Protein AF-A0A7X6A8S7-F1 (afdb_monomer)

Sequence (74 aa):
DLTLLRDGMLSQFGEEVEVVSTRIEEKQGYSAFFRVARFSADERLIEIAFLIGPDESIAGLFVTPDRTAQSPAQ

Structure (mmCIF, N/CA/C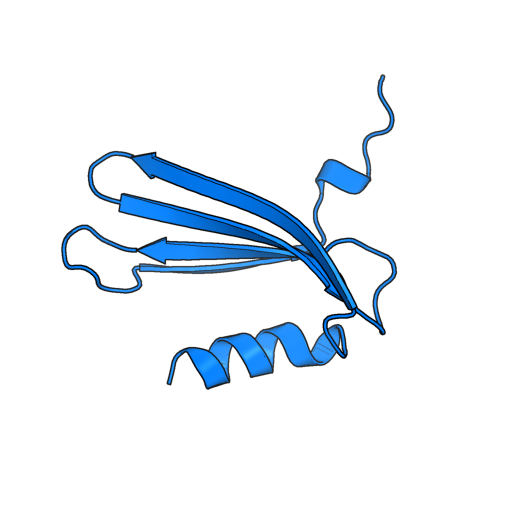/O backbone):
data_AF-A0A7X6A8S7-F1
#
_entry.id   AF-A0A7X6A8S7-F1
#
loop_
_atom_site.group_PDB
_atom_site.id
_atom_site.type_symbol
_atom_site.label_atom_id
_atom_site.label_alt_id
_atom_site.label_comp_id
_atom_site.label_asym_id
_atom_site.label_entity_id
_atom_site.label_seq_id
_atom_site.pdbx_PDB_ins_code
_atom_site.Cartn_x
_atom_site.Cartn_y
_atom_site.Cartn_z
_atom_site.occupancy
_atom_site.B_iso_or_equiv
_atom_site.auth_seq_id
_atom_site.auth_comp_id
_atom_site.auth_asym_id
_atom_site.auth_atom_id
_atom_site.pdbx_PDB_model_num
ATOM 1 N N . ASP A 1 1 ? -5.938 -15.048 2.322 1.00 77.00 1 ASP A N 1
ATOM 2 C CA . ASP A 1 1 ? -4.636 -14.493 2.725 1.00 77.00 1 ASP A CA 1
ATOM 3 C C . ASP A 1 1 ? -4.549 -13.077 2.183 1.00 77.00 1 ASP A C 1
ATOM 5 O O . ASP A 1 1 ? -4.785 -12.867 0.998 1.00 77.00 1 ASP A O 1
ATOM 9 N N . LEU A 1 2 ? -4.322 -12.112 3.065 1.00 70.50 2 LEU A N 1
ATOM 10 C CA . LEU A 1 2 ? -4.313 -10.688 2.736 1.00 70.50 2 LEU A CA 1
ATOM 11 C C . LEU A 1 2 ? -3.067 -10.281 1.948 1.00 70.50 2 LEU A C 1
ATOM 13 O O . LEU A 1 2 ? -3.119 -9.359 1.136 1.00 70.50 2 LEU A O 1
ATOM 17 N N . THR A 1 3 ? -1.986 -11.036 2.129 1.00 77.56 3 THR A N 1
ATOM 18 C CA . THR A 1 3 ? -0.751 -10.912 1.358 1.00 77.56 3 THR A CA 1
ATOM 19 C C . THR A 1 3 ? -1.027 -11.212 -0.113 1.00 77.56 3 THR A C 1
ATOM 21 O O . THR A 1 3 ? -0.679 -10.411 -0.967 1.00 77.56 3 THR A O 1
ATOM 24 N N . LEU A 1 4 ? -1.784 -12.277 -0.408 1.00 82.62 4 LEU A N 1
ATOM 25 C CA . LEU A 1 4 ? -2.156 -12.638 -1.783 1.00 82.62 4 LEU A CA 1
ATOM 26 C C . LEU A 1 4 ? -3.046 -11.589 -2.461 1.00 82.62 4 LEU A C 1
ATOM 28 O O . LEU A 1 4 ? -2.877 -11.321 -3.648 1.00 82.62 4 LEU A O 1
ATOM 32 N N . LEU A 1 5 ? -3.991 -10.990 -1.726 1.00 79.38 5 LEU A N 1
ATOM 33 C CA . LEU A 1 5 ? -4.836 -9.921 -2.270 1.00 79.38 5 LEU A CA 1
ATOM 34 C C . LEU A 1 5 ? -3.997 -8.684 -2.609 1.00 79.38 5 LEU A C 1
ATOM 36 O O . LEU A 1 5 ? -4.109 -8.148 -3.710 1.00 79.38 5 LEU A O 1
ATOM 40 N N . ARG A 1 6 ? -3.134 -8.263 -1.677 1.00 82.06 6 ARG A N 1
ATOM 41 C CA . ARG A 1 6 ? -2.196 -7.156 -1.880 1.00 82.06 6 ARG A CA 1
ATOM 42 C C . ARG A 1 6 ? -1.300 -7.421 -3.086 1.00 82.06 6 ARG A C 1
ATOM 44 O O . ARG A 1 6 ? -1.229 -6.585 -3.978 1.00 82.06 6 ARG A O 1
ATOM 51 N N . ASP A 1 7 ? -0.650 -8.578 -3.126 1.00 85.00 7 ASP A N 1
ATOM 52 C CA . ASP A 1 7 ? 0.299 -8.930 -4.182 1.00 85.00 7 ASP A CA 1
ATOM 53 C C . ASP A 1 7 ? -0.402 -9.002 -5.545 1.00 85.00 7 ASP A C 1
ATOM 55 O O . ASP A 1 7 ? 0.115 -8.487 -6.533 1.00 85.00 7 ASP A O 1
ATOM 59 N N . GLY A 1 8 ? -1.631 -9.529 -5.594 1.00 86.81 8 GLY A N 1
ATOM 60 C CA . GLY A 1 8 ? -2.464 -9.506 -6.795 1.00 86.81 8 GLY A CA 1
ATOM 61 C C . GLY A 1 8 ? -2.773 -8.086 -7.277 1.00 86.81 8 GLY A C 1
ATOM 62 O O . GLY A 1 8 ? -2.606 -7.795 -8.461 1.00 86.81 8 GLY A O 1
ATOM 63 N N . MET A 1 9 ? -3.161 -7.181 -6.374 1.00 86.50 9 MET A N 1
ATOM 64 C CA . MET A 1 9 ? -3.441 -5.779 -6.716 1.00 86.50 9 MET A CA 1
ATOM 65 C C . MET A 1 9 ? -2.190 -5.008 -7.153 1.00 86.50 9 MET A C 1
ATOM 67 O O . MET A 1 9 ? -2.290 -4.145 -8.028 1.00 86.50 9 MET A O 1
ATOM 71 N N . LEU A 1 10 ? -1.032 -5.314 -6.561 1.00 88.81 10 LEU A N 1
ATOM 72 C CA . LEU A 1 10 ? 0.235 -4.641 -6.849 1.00 88.81 10 LEU A CA 1
ATOM 73 C C . LEU A 1 10 ? 0.969 -5.208 -8.066 1.00 88.81 10 LEU A C 1
ATOM 75 O O . LEU A 1 10 ? 1.766 -4.495 -8.666 1.00 88.81 10 LEU A O 1
ATOM 79 N N . SER A 1 11 ? 0.667 -6.446 -8.470 1.00 90.25 11 SER A N 1
ATOM 80 C CA . SER A 1 11 ? 1.339 -7.130 -9.584 1.00 90.25 11 SER A CA 1
ATOM 81 C C . SER A 1 11 ? 1.346 -6.328 -10.890 1.00 90.25 11 SER A C 1
ATOM 83 O O . SER A 1 11 ? 2.317 -6.381 -11.640 1.00 90.25 11 SER A O 1
ATOM 85 N N . GLN A 1 12 ? 0.300 -5.532 -11.137 1.00 89.12 12 GLN A N 1
ATOM 86 C CA . GLN A 1 12 ? 0.192 -4.676 -12.321 1.00 89.12 12 GLN A CA 1
ATOM 87 C C . GLN A 1 12 ? 1.224 -3.535 -12.357 1.00 89.12 12 GLN A C 1
ATOM 89 O O . GLN A 1 12 ? 1.495 -3.005 -13.430 1.00 89.12 12 GLN A O 1
ATOM 94 N N . PHE A 1 13 ? 1.789 -3.152 -11.208 1.00 89.94 13 PHE A N 1
ATOM 95 C CA . PHE A 1 13 ? 2.776 -2.077 -11.097 1.00 89.94 13 PHE A CA 1
ATOM 96 C C . PHE A 1 13 ? 4.220 -2.602 -11.138 1.00 89.94 13 PHE A C 1
ATOM 98 O O . PHE A 1 13 ? 5.150 -1.812 -11.281 1.00 89.94 13 PHE A O 1
ATOM 105 N N . GLY A 1 14 ? 4.424 -3.922 -11.083 1.00 91.50 14 GLY A N 1
ATOM 106 C CA . GLY A 1 14 ? 5.745 -4.551 -11.091 1.00 91.50 14 GLY A CA 1
ATOM 107 C C . GLY A 1 14 ? 6.337 -4.723 -9.691 1.00 91.50 14 GLY A C 1
ATOM 108 O O . GLY A 1 14 ? 5.613 -4.922 -8.717 1.00 91.50 14 GLY A O 1
ATOM 109 N N . GLU A 1 15 ? 7.664 -4.685 -9.595 1.00 92.44 15 GLU A N 1
ATOM 110 C CA . GLU A 1 1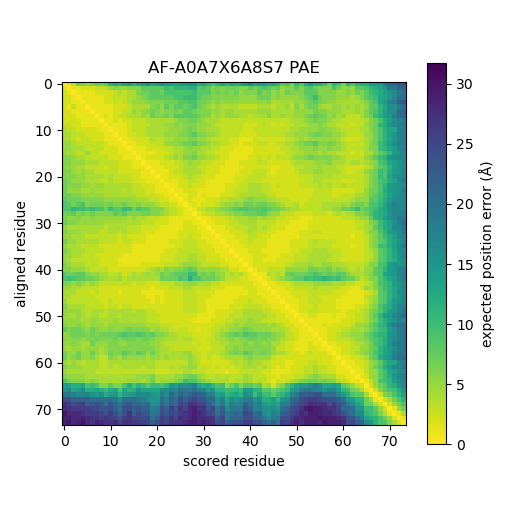5 ? 8.377 -4.834 -8.325 1.00 92.44 15 GLU A CA 1
ATOM 111 C C . GLU A 1 15 ? 8.425 -3.504 -7.574 1.00 92.44 15 GLU A C 1
ATOM 113 O O . GLU A 1 15 ? 8.582 -2.443 -8.179 1.00 92.44 15 GLU A O 1
ATOM 118 N N . GLU A 1 16 ? 8.303 -3.550 -6.249 1.00 92.56 16 GLU A N 1
ATOM 119 C CA . GLU A 1 16 ? 8.503 -2.368 -5.415 1.00 92.56 16 GLU A CA 1
ATOM 120 C C . GLU A 1 16 ? 9.987 -1.989 -5.405 1.00 92.56 16 GLU A C 1
ATOM 122 O O . GLU A 1 16 ? 10.841 -2.785 -5.017 1.00 92.56 16 GLU A O 1
ATOM 127 N N . VAL A 1 17 ? 10.287 -0.761 -5.826 1.00 95.00 17 VAL A N 1
ATOM 128 C CA . VAL A 1 17 ? 11.663 -0.266 -5.972 1.00 95.00 17 VAL A CA 1
ATOM 129 C C . VAL A 1 17 ? 12.062 0.605 -4.788 1.00 95.00 17 VAL A C 1
ATOM 131 O O . VAL A 1 17 ? 13.186 0.522 -4.299 1.00 95.00 17 VAL A O 1
ATOM 134 N N . GLU A 1 18 ? 11.154 1.467 -4.331 1.00 93.69 18 GLU A N 1
ATOM 135 C CA . GLU A 1 18 ? 11.453 2.473 -3.313 1.00 93.69 18 GLU A CA 1
ATOM 136 C C . GLU A 1 18 ? 10.211 2.793 -2.484 1.00 93.69 18 GLU A C 1
ATOM 138 O O . GLU A 1 18 ? 9.141 3.050 -3.033 1.00 93.69 18 GLU A O 1
ATOM 143 N N . VAL A 1 19 ? 10.364 2.851 -1.161 1.00 94.19 19 VAL A N 1
ATOM 144 C CA . VAL A 1 19 ? 9.345 3.415 -0.268 1.00 94.19 19 VAL A CA 1
ATOM 145 C C . VAL A 1 19 ? 9.623 4.899 -0.101 1.00 94.19 19 VAL A C 1
ATOM 147 O O . VAL A 1 19 ? 10.670 5.274 0.418 1.00 94.19 19 VAL A O 1
ATOM 150 N N . VAL A 1 20 ? 8.671 5.732 -0.504 1.00 94.50 20 VAL A N 1
ATOM 151 C CA . VAL A 1 20 ? 8.793 7.192 -0.437 1.00 94.50 20 VAL A CA 1
ATOM 152 C C . VAL A 1 20 ? 8.317 7.722 0.907 1.00 94.50 20 VAL A C 1
ATOM 154 O O . VAL A 1 20 ? 8.962 8.584 1.501 1.00 94.50 20 VAL A O 1
ATOM 157 N N . SER A 1 21 ? 7.186 7.223 1.403 1.00 93.31 21 SER A N 1
ATOM 158 C CA . SER A 1 21 ? 6.650 7.663 2.687 1.00 93.31 21 SER A CA 1
ATOM 159 C C . SER A 1 21 ? 5.776 6.603 3.343 1.00 93.31 21 SER A C 1
ATOM 161 O O . SER A 1 21 ? 5.198 5.730 2.691 1.00 93.31 21 SER A O 1
ATOM 163 N N . THR A 1 22 ? 5.676 6.697 4.666 1.00 95.06 22 THR A N 1
ATOM 164 C CA . THR A 1 22 ? 4.744 5.918 5.479 1.00 95.06 22 THR A CA 1
ATOM 165 C C . THR A 1 22 ? 4.120 6.826 6.522 1.00 95.06 22 THR A C 1
ATOM 167 O O . THR A 1 22 ? 4.826 7.635 7.127 1.00 95.06 22 THR A O 1
ATOM 170 N N . ARG A 1 23 ? 2.825 6.667 6.778 1.00 94.31 23 ARG A N 1
ATOM 171 C CA . ARG A 1 23 ? 2.133 7.353 7.874 1.00 94.31 23 ARG A CA 1
ATOM 172 C C . ARG A 1 23 ? 1.058 6.461 8.471 1.00 94.31 23 ARG A C 1
ATOM 174 O O . ARG A 1 23 ? 0.527 5.581 7.797 1.00 94.31 23 ARG A O 1
ATOM 181 N N . ILE A 1 24 ? 0.738 6.722 9.729 1.00 94.81 24 ILE A N 1
ATOM 182 C CA . ILE A 1 24 ? -0.362 6.079 10.439 1.00 94.81 24 ILE A CA 1
ATOM 183 C C . ILE A 1 24 ? -1.303 7.183 10.897 1.00 94.81 24 ILE A C 1
ATOM 185 O O . ILE A 1 24 ? -0.857 8.166 11.487 1.00 94.81 24 ILE A O 1
ATOM 189 N N . GLU A 1 25 ? -2.588 7.025 10.610 1.00 94.81 25 GLU A N 1
ATOM 190 C CA . GLU A 1 25 ? -3.638 7.916 11.092 1.00 94.81 25 GLU A CA 1
ATOM 191 C C . GLU A 1 25 ? -4.629 7.119 11.932 1.00 94.81 25 GLU A C 1
ATOM 193 O O . GLU A 1 25 ? -5.076 6.047 11.530 1.00 94.81 25 GLU A O 1
ATOM 198 N N . GLU A 1 26 ? -4.993 7.646 13.097 1.00 94.88 26 GLU A N 1
ATOM 199 C CA . GLU A 1 26 ? -5.957 7.012 13.993 1.00 94.88 26 GLU A CA 1
ATOM 200 C C . GLU A 1 26 ? -7.216 7.866 14.105 1.00 94.88 26 GLU A C 1
ATOM 202 O O . GLU A 1 26 ? -7.155 9.080 14.327 1.00 94.88 26 GLU A O 1
ATOM 207 N N . LYS A 1 27 ? -8.387 7.241 13.954 1.00 92.50 27 LYS A N 1
ATOM 208 C CA . LYS A 1 27 ? -9.675 7.931 14.052 1.00 92.50 27 LYS A CA 1
ATOM 209 C C . LYS A 1 27 ? -10.771 6.994 14.535 1.00 92.50 27 LYS A C 1
ATOM 211 O O . LYS A 1 27 ? -11.058 5.991 13.898 1.00 92.50 27 LYS A O 1
ATOM 216 N N . GLN A 1 28 ? -11.441 7.365 15.629 1.00 90.38 28 GLN A N 1
ATOM 217 C CA . GLN A 1 28 ? -12.612 6.643 16.162 1.00 90.38 28 GLN A CA 1
ATOM 218 C C . GLN A 1 28 ? -12.371 5.131 16.371 1.00 90.38 28 GLN A C 1
ATOM 220 O O . GLN A 1 28 ? -13.253 4.321 16.107 1.00 90.38 28 GLN A O 1
ATOM 225 N N . GLY A 1 29 ? -11.173 4.751 16.829 1.00 90.38 29 GLY A N 1
ATOM 226 C CA . GLY A 1 29 ? -10.804 3.346 17.047 1.00 90.38 29 GLY A CA 1
ATOM 227 C C . GLY A 1 29 ? -10.382 2.589 15.785 1.00 90.38 29 GLY A C 1
ATOM 228 O O . GLY A 1 29 ? -10.133 1.394 15.866 1.00 90.38 29 GLY A O 1
ATOM 229 N N . TYR A 1 30 ? -10.285 3.267 14.642 1.00 93.06 30 TYR A N 1
ATOM 230 C CA . TYR A 1 30 ? -9.658 2.733 13.439 1.00 93.06 30 TYR A CA 1
ATOM 231 C C . TYR A 1 30 ? -8.230 3.252 13.307 1.00 93.06 30 TYR A C 1
ATOM 233 O O . TYR A 1 30 ? -7.974 4.426 13.589 1.00 93.06 30 TYR A O 1
ATOM 241 N N . SER A 1 31 ? -7.344 2.408 12.788 1.00 94.81 31 SER A N 1
ATOM 242 C CA . SER A 1 31 ? -5.979 2.771 12.407 1.00 94.81 31 SER A CA 1
ATOM 243 C C . SER A 1 31 ? -5.813 2.590 10.902 1.00 94.81 31 SER A C 1
ATOM 245 O O . SER A 1 31 ? -6.037 1.508 10.367 1.00 94.81 31 SER A O 1
ATOM 247 N N . ALA A 1 32 ? -5.419 3.648 10.204 1.00 93.50 32 ALA A N 1
ATOM 248 C CA . ALA A 1 32 ? -5.116 3.626 8.783 1.00 93.50 32 ALA A CA 1
ATOM 249 C C . ALA A 1 32 ? -3.599 3.709 8.583 1.00 93.50 32 ALA A C 1
ATOM 251 O O . ALA A 1 32 ? -2.978 4.714 8.924 1.00 93.50 32 ALA A O 1
ATOM 252 N N . PHE A 1 33 ? -2.998 2.655 8.033 1.00 93.31 33 PHE A N 1
ATOM 253 C CA . PHE A 1 33 ? -1.591 2.634 7.636 1.00 93.31 33 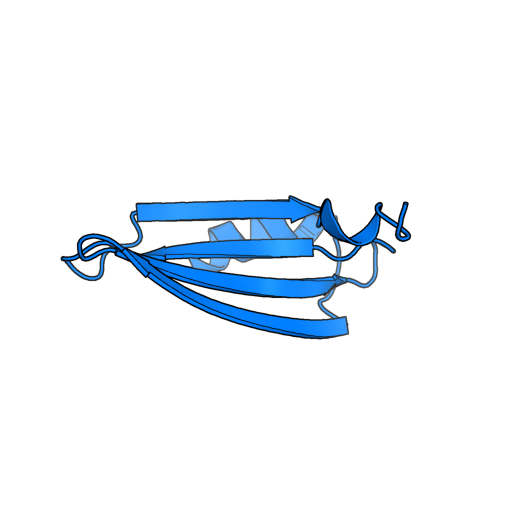PHE A CA 1
ATOM 254 C C . PHE A 1 33 ? -1.488 2.969 6.153 1.00 93.31 33 PHE A C 1
ATOM 256 O O . PHE A 1 33 ? -1.973 2.205 5.321 1.00 93.31 33 PHE A O 1
ATOM 263 N N . PHE A 1 34 ? -0.835 4.079 5.826 1.00 93.06 34 PHE A N 1
ATOM 264 C CA . PHE A 1 34 ? -0.570 4.496 4.456 1.00 93.06 34 PHE A CA 1
ATOM 265 C C . PHE A 1 34 ? 0.902 4.295 4.124 1.00 93.06 34 PHE A C 1
ATOM 267 O O . PHE A 1 34 ? 1.789 4.617 4.922 1.00 93.06 34 PHE A O 1
ATOM 274 N N . ARG A 1 35 ? 1.158 3.833 2.907 1.00 93.31 35 ARG A N 1
ATOM 275 C CA . ARG A 1 35 ? 2.485 3.655 2.332 1.00 93.31 35 ARG A CA 1
ATOM 276 C C . ARG A 1 35 ? 2.475 4.157 0.902 1.00 93.31 35 ARG A C 1
ATOM 278 O O . ARG A 1 35 ? 1.680 3.682 0.101 1.00 93.31 35 ARG A O 1
ATOM 285 N N . VAL A 1 36 ? 3.380 5.068 0.583 1.00 94.00 36 VAL A N 1
ATOM 286 C CA . VAL A 1 36 ? 3.604 5.531 -0.784 1.00 94.00 36 VAL A CA 1
ATOM 287 C C . VAL A 1 36 ? 4.906 4.925 -1.285 1.00 94.00 36 VAL A C 1
ATOM 289 O O . VAL A 1 36 ? 5.940 5.054 -0.626 1.00 94.00 36 VAL A O 1
ATOM 292 N N . ALA A 1 37 ? 4.865 4.252 -2.432 1.00 93.94 37 ALA A N 1
ATOM 293 C CA . ALA A 1 37 ? 6.021 3.570 -3.002 1.00 93.94 37 ALA A CA 1
ATOM 294 C C . ALA A 1 37 ? 6.101 3.732 -4.527 1.00 93.94 37 ALA A C 1
ATOM 296 O O . ALA A 1 37 ? 5.089 3.923 -5.202 1.00 93.94 37 ALA A O 1
ATOM 297 N N . ARG A 1 38 ? 7.321 3.660 -5.067 1.00 94.38 38 ARG A N 1
ATOM 298 C CA . ARG A 1 38 ? 7.595 3.570 -6.505 1.00 94.38 38 ARG A CA 1
ATOM 299 C C . ARG A 1 38 ? 7.706 2.105 -6.905 1.00 94.38 38 ARG A C 1
ATOM 301 O O . ARG A 1 38 ? 8.344 1.318 -6.202 1.00 94.38 38 ARG A O 1
ATOM 308 N N . PHE A 1 39 ? 7.150 1.776 -8.063 1.00 94.44 39 PHE A N 1
ATOM 309 C CA . PHE A 1 39 ? 7.207 0.437 -8.631 1.00 94.44 39 PHE A CA 1
ATOM 310 C C . PHE A 1 39 ? 7.899 0.439 -9.997 1.00 94.44 39 PHE A C 1
ATOM 312 O O . PHE A 1 39 ? 8.008 1.471 -10.653 1.00 94.44 39 PHE A O 1
ATOM 319 N N . SER A 1 40 ? 8.416 -0.712 -10.418 1.00 94.00 40 SER A N 1
ATOM 320 C CA . SER A 1 40 ? 9.286 -0.816 -11.593 1.00 94.00 40 SER A CA 1
ATOM 321 C C . SER A 1 40 ? 8.564 -0.623 -12.931 1.00 94.00 40 SER A C 1
ATOM 323 O O . SER A 1 40 ? 9.215 -0.288 -13.917 1.00 94.00 40 SER A O 1
ATOM 325 N N . ALA A 1 41 ? 7.252 -0.873 -12.992 1.00 91.56 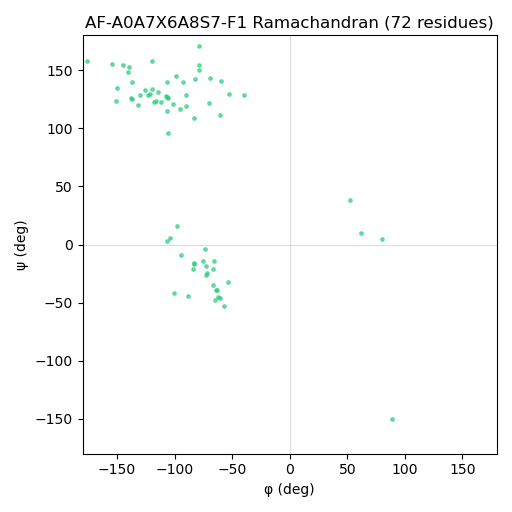41 ALA A N 1
ATOM 326 C CA . ALA A 1 41 ? 6.452 -0.789 -14.216 1.00 91.56 41 ALA A CA 1
ATOM 327 C C . ALA A 1 41 ? 5.527 0.442 -14.271 1.00 91.56 41 ALA A C 1
ATOM 329 O O . ALA A 1 41 ? 4.785 0.591 -15.241 1.00 91.56 41 ALA A O 1
ATOM 330 N N . ASP A 1 42 ? 5.569 1.330 -13.269 1.00 85.38 42 ASP A N 1
ATOM 331 C CA . ASP A 1 42 ? 4.797 2.579 -13.244 1.00 85.38 42 ASP A CA 1
ATOM 332 C C . ASP A 1 42 ? 5.668 3.733 -12.727 1.00 85.38 42 ASP A C 1
ATOM 334 O O . ASP A 1 42 ? 6.256 3.660 -11.650 1.00 85.38 42 ASP A O 1
ATOM 338 N N . GLU A 1 43 ? 5.754 4.819 -13.496 1.00 84.38 43 GLU A N 1
ATOM 339 C CA . GLU A 1 43 ? 6.528 6.008 -13.113 1.00 84.38 43 GLU A CA 1
ATOM 340 C C . GLU A 1 43 ? 5.856 6.810 -11.986 1.00 84.38 43 GLU A C 1
ATOM 342 O O . GLU A 1 43 ? 6.505 7.625 -11.321 1.00 84.38 43 GLU A O 1
ATOM 347 N N . ARG A 1 44 ? 4.555 6.595 -11.756 1.00 89.56 44 ARG A N 1
ATOM 348 C CA . ARG A 1 44 ? 3.801 7.252 -10.686 1.00 89.56 44 ARG A CA 1
ATOM 349 C C . ARG A 1 44 ? 4.093 6.584 -9.349 1.00 89.56 44 ARG A C 1
ATOM 351 O O . ARG A 1 44 ? 4.316 5.380 -9.255 1.00 89.56 44 ARG A O 1
ATOM 358 N N . LEU A 1 45 ? 4.015 7.375 -8.285 1.00 91.62 45 LEU A N 1
ATOM 359 C CA . LEU A 1 45 ? 3.957 6.820 -6.940 1.00 91.62 45 LEU A CA 1
ATOM 360 C C . LEU A 1 45 ? 2.611 6.127 -6.737 1.00 91.62 45 LEU A C 1
ATOM 362 O O . LEU A 1 45 ? 1.586 6.595 -7.231 1.00 91.62 45 LEU A O 1
ATOM 366 N N . ILE A 1 46 ? 2.613 5.019 -6.012 1.00 93.12 46 ILE A N 1
ATOM 367 C CA . ILE A 1 46 ? 1.421 4.255 -5.664 1.00 93.12 46 ILE A CA 1
ATOM 368 C C . ILE A 1 46 ? 1.212 4.391 -4.159 1.00 93.12 46 ILE A C 1
ATOM 370 O O . ILE A 1 46 ? 2.102 4.056 -3.377 1.00 93.12 46 ILE A O 1
ATOM 374 N N . GLU A 1 47 ? 0.043 4.885 -3.756 1.00 93.06 47 GLU A N 1
ATOM 375 C CA . GLU A 1 47 ? -0.393 4.891 -2.362 1.00 93.06 47 GLU A CA 1
ATOM 376 C C . GLU A 1 47 ? -1.162 3.599 -2.062 1.00 93.06 47 GLU A C 1
ATOM 378 O O . GLU A 1 47 ? -2.100 3.216 -2.767 1.00 93.06 47 GLU A O 1
ATOM 383 N N . ILE A 1 48 ? -0.750 2.935 -0.990 1.00 91.94 48 ILE A N 1
ATOM 384 C CA . ILE A 1 48 ? -1.336 1.720 -0.442 1.00 91.94 48 ILE A CA 1
ATOM 385 C C . ILE A 1 48 ? -1.818 2.062 0.963 1.00 91.94 48 ILE A C 1
ATOM 387 O O . ILE A 1 48 ? -1.015 2.477 1.798 1.00 91.94 48 ILE A O 1
ATOM 391 N N . ALA A 1 49 ? -3.104 1.869 1.239 1.00 92.12 49 ALA A N 1
ATOM 392 C CA . ALA A 1 49 ? -3.685 2.102 2.553 1.00 92.12 49 ALA A CA 1
ATOM 393 C C . ALA A 1 49 ? -4.364 0.842 3.097 1.00 92.12 49 ALA A C 1
ATOM 395 O O . ALA A 1 49 ? 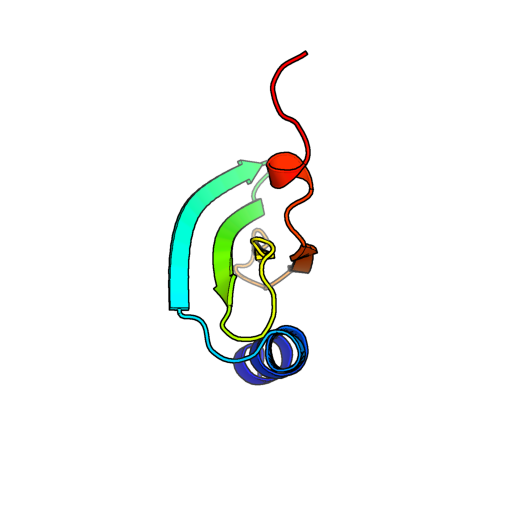-5.208 0.242 2.427 1.00 92.12 49 ALA A O 1
ATOM 396 N N . PHE A 1 50 ? -4.022 0.471 4.329 1.00 91.88 50 PHE A N 1
ATOM 397 C CA . PHE A 1 50 ? -4.702 -0.566 5.102 1.00 91.88 50 PHE A CA 1
ATOM 398 C C . PHE A 1 50 ? -5.507 0.089 6.211 1.00 91.88 50 PHE A C 1
ATOM 400 O O . PHE A 1 50 ? -4.958 0.863 6.992 1.00 91.88 50 PHE A O 1
ATOM 407 N N . LEU A 1 51 ? -6.791 -0.243 6.296 1.00 92.88 51 LEU A N 1
ATOM 408 C CA . LEU A 1 51 ? -7.651 0.175 7.391 1.00 92.88 51 LEU A CA 1
ATOM 409 C C . LEU A 1 51 ? -7.817 -0.991 8.363 1.00 92.88 51 LEU A C 1
ATOM 411 O O . LEU A 1 51 ? -8.315 -2.048 7.978 1.00 92.88 51 LEU A O 1
ATOM 415 N N . ILE A 1 52 ? -7.420 -0.778 9.610 1.00 92.94 52 ILE A N 1
ATOM 416 C CA . ILE A 1 52 ? -7.554 -1.722 10.715 1.00 92.94 52 ILE A CA 1
ATOM 417 C C . ILE A 1 52 ? -8.669 -1.228 11.633 1.00 92.94 52 ILE A C 1
ATOM 419 O O . ILE A 1 52 ? -8.693 -0.057 12.021 1.00 92.94 52 ILE A O 1
ATOM 423 N N . GLY A 1 53 ? -9.623 -2.108 11.910 1.00 93.50 53 GLY A N 1
ATOM 424 C CA . GLY A 1 53 ? -10.746 -1.861 12.798 1.00 93.50 53 GLY A CA 1
ATOM 425 C C . GLY A 1 53 ? -10.376 -1.984 14.280 1.00 93.50 53 GLY A C 1
ATOM 426 O O . GLY A 1 53 ? -9.297 -2.468 14.623 1.00 93.50 53 GLY A O 1
ATOM 427 N N . PRO A 1 54 ? -11.294 -1.586 15.175 1.00 92.69 54 PRO A N 1
ATOM 428 C CA . PRO A 1 54 ? -11.088 -1.630 16.626 1.00 92.69 54 PRO A CA 1
ATOM 429 C C . PRO A 1 54 ? -10.951 -3.050 17.200 1.00 92.69 54 PRO A C 1
ATOM 431 O O . PRO A 1 54 ? -10.550 -3.212 18.348 1.00 92.69 54 PRO A O 1
ATOM 434 N N . ASP A 1 55 ? -11.306 -4.071 16.424 1.00 94.00 55 ASP A N 1
ATOM 435 C CA . ASP A 1 55 ? -11.171 -5.495 16.738 1.00 94.00 55 ASP A CA 1
ATOM 436 C C . ASP A 1 55 ? -9.909 -6.124 16.120 1.00 94.00 55 ASP A C 1
ATOM 438 O O . ASP A 1 55 ? -9.824 -7.343 15.995 1.00 94.00 55 ASP A O 1
ATOM 442 N N . GLU A 1 56 ? -8.955 -5.290 15.692 1.00 86.44 56 GLU A N 1
ATOM 443 C CA . GLU A 1 56 ? -7.732 -5.679 14.976 1.00 86.44 56 GLU A CA 1
ATOM 444 C C . GLU A 1 56 ? -7.989 -6.362 13.618 1.00 86.44 56 GLU A C 1
ATOM 446 O O . GLU A 1 56 ? -7.063 -6.863 12.975 1.00 86.44 56 GLU A O 1
ATOM 451 N N . SER A 1 57 ? -9.235 -6.354 13.131 1.00 89.44 57 SER A N 1
ATOM 452 C CA . SER A 1 57 ? -9.569 -6.875 11.808 1.00 89.44 57 SER A CA 1
ATOM 453 C C . SER A 1 57 ? -9.200 -5.881 10.709 1.00 89.44 57 SER A C 1
ATOM 455 O O . SER A 1 57 ? -9.151 -4.667 10.913 1.00 89.44 57 SER A O 1
ATOM 457 N N . ILE A 1 58 ? -8.958 -6.382 9.498 1.00 87.75 58 ILE A N 1
ATOM 458 C CA . ILE A 1 58 ? -8.742 -5.507 8.343 1.00 87.75 58 ILE A CA 1
ATOM 459 C C . ILE A 1 58 ? -10.102 -5.094 7.789 1.00 87.75 58 ILE A C 1
ATOM 461 O O . ILE A 1 58 ? -10.806 -5.892 7.173 1.00 87.75 58 ILE A O 1
ATOM 465 N N . ALA A 1 59 ? -10.444 -3.826 7.986 1.00 88.81 59 ALA A N 1
ATOM 466 C CA . ALA A 1 59 ? -11.679 -3.215 7.518 1.00 88.81 59 ALA A CA 1
ATOM 467 C C . ALA A 1 59 ? -11.596 -2.746 6.053 1.00 88.81 59 ALA A C 1
ATOM 469 O O . ALA A 1 59 ? -12.628 -2.510 5.425 1.00 88.81 59 ALA A O 1
ATOM 470 N N . GLY A 1 60 ? -10.391 -2.615 5.482 1.00 88.31 60 GLY A N 1
ATOM 471 C CA . GLY A 1 60 ? -10.234 -2.240 4.077 1.00 88.31 60 GLY A CA 1
ATOM 472 C C . GLY A 1 60 ? -8.795 -2.225 3.565 1.00 88.31 60 GLY A C 1
ATOM 473 O O . GLY A 1 60 ? -7.842 -2.078 4.327 1.00 88.31 60 GLY A O 1
ATOM 474 N N . LEU A 1 61 ? -8.670 -2.350 2.243 1.00 90.00 61 LEU A N 1
ATOM 475 C CA . LEU A 1 61 ? -7.441 -2.155 1.476 1.00 90.00 61 LEU A CA 1
ATOM 476 C C . LEU A 1 61 ? -7.749 -1.211 0.313 1.00 90.00 61 LEU A C 1
ATOM 478 O O . LEU A 1 61 ? -8.687 -1.444 -0.450 1.00 90.00 61 LEU A O 1
ATOM 482 N N . PHE A 1 62 ? -6.945 -0.167 0.170 1.00 89.44 62 PHE A N 1
ATOM 483 C CA . PHE A 1 62 ? -7.024 0.779 -0.931 1.00 89.44 62 PHE A CA 1
ATOM 484 C C . PHE A 1 6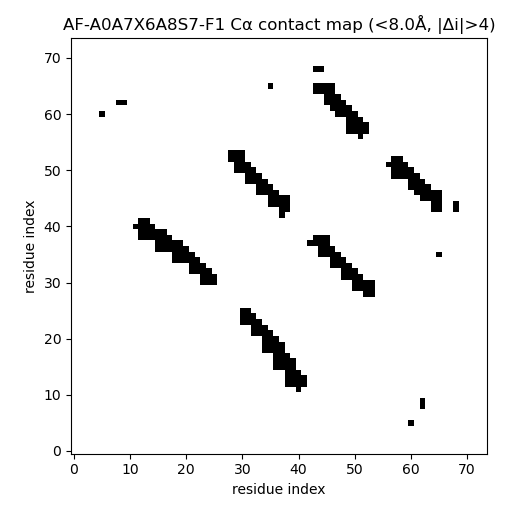2 ? -5.662 0.879 -1.615 1.00 89.44 62 PHE A C 1
ATOM 486 O O . PHE A 1 62 ? -4.637 0.995 -0.950 1.00 89.44 62 PHE A O 1
ATOM 493 N N . VAL A 1 63 ? -5.657 0.806 -2.945 1.00 90.62 63 VAL A N 1
ATOM 494 C CA . VAL A 1 63 ? -4.459 0.971 -3.774 1.00 90.62 63 VAL A CA 1
ATOM 495 C C . VAL A 1 63 ? -4.818 1.939 -4.887 1.00 90.62 63 VAL A C 1
ATOM 497 O O . VAL A 1 63 ? -5.741 1.682 -5.662 1.00 90.62 63 VAL A O 1
ATOM 500 N N . THR A 1 64 ? -4.110 3.056 -4.964 1.00 88.69 64 THR A N 1
ATOM 501 C CA . THR A 1 64 ? -4.313 4.065 -6.004 1.00 88.69 64 THR A CA 1
ATOM 502 C C . THR A 1 64 ? -2.964 4.601 -6.459 1.00 88.69 64 THR A C 1
ATOM 504 O O . THR A 1 64 ? -2.058 4.737 -5.640 1.00 88.69 64 THR A O 1
ATOM 507 N N . PRO A 1 65 ? -2.821 5.002 -7.731 1.00 84.62 65 PRO A N 1
ATOM 508 C CA . PRO A 1 65 ? -1.804 5.977 -8.082 1.00 84.62 65 PRO A CA 1
ATOM 509 C C . PRO A 1 65 ? -1.967 7.199 -7.176 1.00 84.62 65 PRO A C 1
ATOM 511 O O . PRO A 1 65 ? -3.087 7.702 -7.010 1.00 84.62 65 PRO A O 1
ATOM 514 N N . ASP A 1 66 ? -0.872 7.628 -6.562 1.00 74.25 66 ASP A N 1
ATOM 515 C CA . ASP A 1 66 ? -0.819 8.792 -5.698 1.00 74.25 66 ASP A CA 1
ATOM 516 C C . ASP A 1 66 ? -1.216 10.022 -6.516 1.00 74.25 66 A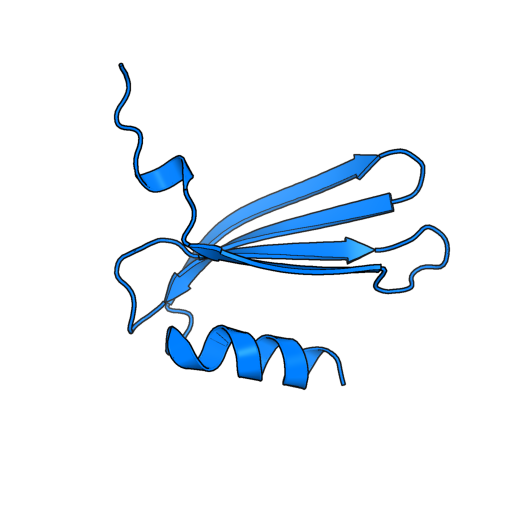SP A C 1
ATOM 518 O O . ASP A 1 66 ? -0.532 10.453 -7.449 1.00 74.25 66 ASP A O 1
ATOM 522 N N . ARG A 1 67 ? -2.379 10.577 -6.175 1.00 61.47 67 ARG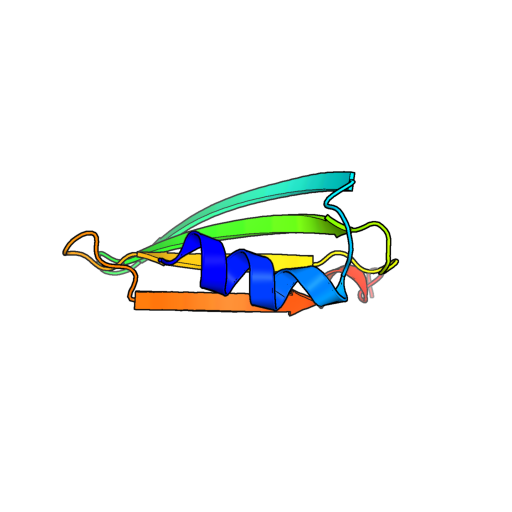 A N 1
ATOM 523 C CA . ARG A 1 67 ? -2.926 11.759 -6.844 1.00 61.47 67 ARG A CA 1
ATOM 524 C C . ARG A 1 67 ? -2.201 13.034 -6.415 1.00 61.47 67 ARG A C 1
ATOM 526 O O . ARG A 1 67 ? -2.351 14.053 -7.082 1.00 61.47 67 ARG A O 1
ATOM 533 N N . THR A 1 68 ? -1.416 12.992 -5.337 1.00 54.06 68 THR A N 1
ATOM 534 C CA . THR A 1 68 ? -0.690 14.159 -4.820 1.00 54.06 68 THR A CA 1
ATOM 535 C C . THR A 1 68 ? 0.636 14.412 -5.541 1.00 54.06 68 THR A C 1
ATOM 537 O O . THR A 1 68 ? 1.110 15.545 -5.544 1.00 54.06 68 THR A O 1
ATOM 540 N N . ALA A 1 69 ? 1.154 13.437 -6.298 1.00 46.12 69 ALA A N 1
ATOM 541 C CA . ALA A 1 69 ? 2.299 13.630 -7.192 1.00 46.12 69 ALA A CA 1
ATOM 542 C C . ALA A 1 69 ? 1.973 14.433 -8.478 1.00 46.12 69 ALA A C 1
ATOM 544 O O . ALA A 1 69 ? 2.877 14.724 -9.259 1.00 46.12 69 ALA A O 1
ATOM 545 N N . GLN A 1 70 ? 0.706 14.811 -8.714 1.00 39.12 70 GLN A N 1
ATOM 546 C CA . GLN A 1 70 ? 0.284 15.627 -9.868 1.00 39.12 70 GLN A CA 1
ATOM 547 C C . GLN A 1 70 ? -0.028 17.100 -9.552 1.00 39.12 70 GLN A C 1
ATOM 549 O O . GLN A 1 70 ? -0.425 17.831 -10.458 1.00 39.12 70 GLN A O 1
ATOM 554 N N . SER A 1 71 ? 0.203 17.581 -8.328 1.00 33.38 71 SER A N 1
ATOM 555 C CA . SER A 1 71 ? 0.197 19.025 -8.057 1.00 33.38 71 SER A CA 1
ATOM 556 C C . SER A 1 71 ? 1.624 19.538 -7.865 1.00 33.38 71 SER A C 1
ATOM 558 O O . SER A 1 71 ? 2.132 19.501 -6.744 1.00 33.38 71 SER A O 1
ATOM 560 N N . PRO A 1 72 ? 2.282 20.095 -8.903 1.00 33.16 72 PRO A N 1
ATOM 561 C CA . PRO A 1 72 ? 3.184 21.199 -8.629 1.00 33.16 72 PRO A CA 1
ATOM 562 C C . PRO A 1 72 ? 2.339 22.313 -7.998 1.00 33.16 72 PRO A C 1
ATOM 564 O O . PRO A 1 72 ? 1.182 22.510 -8.377 1.00 33.16 72 PRO A O 1
ATOM 567 N N . ALA A 1 73 ? 2.902 22.985 -6.999 1.00 38.88 73 ALA A N 1
ATOM 568 C CA . ALA A 1 73 ? 2.301 24.141 -6.349 1.00 38.88 73 ALA A CA 1
ATOM 569 C C . ALA A 1 73 ? 1.612 25.069 -7.370 1.00 38.88 73 ALA A C 1
ATOM 571 O O . ALA A 1 73 ? 2.221 25.437 -8.377 1.00 38.88 73 ALA A O 1
ATOM 572 N N . GLN A 1 74 ? 0.352 25.421 -7.108 1.00 35.25 74 GLN A N 1
ATOM 573 C CA . GLN A 1 74 ? -0.230 26.660 -7.623 1.00 35.25 74 GLN A CA 1
ATOM 574 C C . GLN A 1 74 ? -0.053 27.744 -6.570 1.00 35.25 74 GLN A C 1
ATOM 576 O O . GLN A 1 74 ? -0.252 27.422 -5.375 1.00 35.25 74 GLN A O 1
#

Foldseek 3Di:
DVVVVVCVVCVQQAAFDFWPDWDWDDDPQKIKIWTWTHGDRDPFIKIWIWIAHNVRDTPDIDIDRPPVVPDDDD

Radius of gyration: 13.38 Å; Cα contacts (8 Å, |Δi|>4): 129; chains: 1; bounding box: 24×41×31 Å

Nearest PDB structures (foldseek):
  6j4f-assembly2_B  TM=5.084E-01  e=1.044E-01  Arabidopsis thaliana
  8bbg-assembly1_E  TM=5.572E-01  e=5.743E-01  Homo sapiens
  6e8a-assembly1_A-3  TM=4.348E-01  e=2.810E-01  Salmonella enterica subsp. enterica serovar Typhimurium
  5o7x-assembly1_A  TM=5.873E-01  e=1.926E+00  Saccharomyces cerevisiae S288C
  7ywx-assembly1_P  TM=3.852E-01  e=4.394E+00  Homo sapiens

Mean predicted aligned error: 6.19 Å

Solvent-accessible surface area (backbone atoms only — not comparable to full-atom values): 4318 Å² total; per-residue (Å²): 111,71,65,58,55,51,51,60,70,42,53,79,33,47,53,82,73,45,80,77,47,74,50,77,49,78,56,97,62,28,41,35,43,38,38,32,28,35,30,73,67,36,96,58,44,33,33,37,36,40,32,30,36,77,82,75,41,79,72,43,79,46,76,43,72,43,72,71,82,73,60,74,87,128

Secondary structure (DSSP, 8-state):
-HHHHHHHHHGG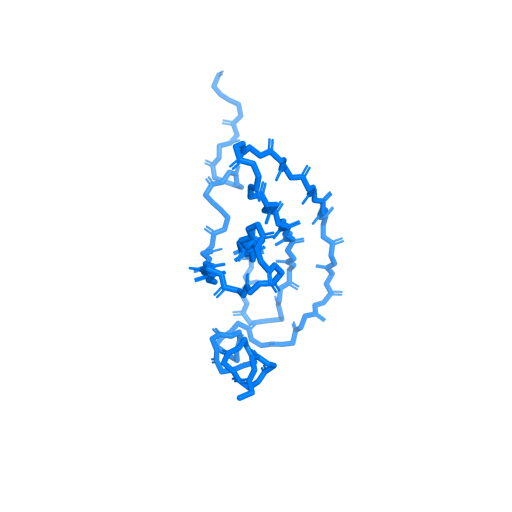G-SEEEEEEEEEEEETTEEEEEEEEEETTEEEEEEEEEEE-TTS-EEEEEEEE-GGGG----

pLDDT: mean 84.89, std 15.83, range [33.16, 95.06]